Protein AF-A0A1H7SJ66-F1 (afdb_monomer)

Sequence (109 aa):
MEMTKPIIDCMQNLRRRIRAEQGSDIRLSQADAIAQMLTLAVKSRDEKTRALGKELSQLTGSELPASQPLASATATPSNTYRGAMVQSEEAHPAHTASVRIYRGQKVYA

Radius of gyration: 22.39 Å; Cα contacts (8 Å, |Δi|>4): 72; chains: 1; bounding box: 50×59×33 Å

Mean predicted aligned error: 16.8 Å

Secondary structure (DSSP, 8-state):
----HHHHHHHHHHHHHHHHHH-----TTSTTHHHHHHHHHHH---HHHHHHHHHHHHHHTPPP------------------S-----------------EETTEE---

Foldseek 3Di:
DPCDPVLVVLLVVLQVVLCVQVVDHADPPDPCSLVVSLVSLLVDPDPVSVVSSVVNCVVVVPDRPPPPPPPDDDPDDPPPDDDDDDDDDDDDDPPDDDWDDDPHDTDDD

pLDDT: mean 70.54, std 19.45, range [37.41, 91.31]

Solvent-accessible surface area (backbone atoms only — not comparable to full-atom values): 7373 Å² total; per-residue (Å²): 133,87,84,46,71,69,54,54,52,50,52,52,55,45,47,55,50,43,29,73,75,70,68,50,85,78,57,82,87,43,93,57,33,64,63,52,49,33,54,52,20,69,72,43,87,48,66,68,48,34,50,46,31,53,53,49,22,66,72,69,72,44,80,61,74,74,82,68,73,89,70,84,73,85,82,72,79,83,81,80,85,78,85,82,90,78,82,83,90,79,93,77,84,85,80,77,69,85,82,58,82,53,97,92,48,85,63,89,124

Organism: NCBI:txid1429083

Structure (mmCIF, N/CA/C/O backbone):
data_AF-A0A1H7SJ66-F1
#
_entry.id   AF-A0A1H7SJ66-F1
#
loop_
_atom_site.group_PDB
_atom_site.id
_atom_site.type_symbol
_atom_site.label_atom_id
_atom_site.label_alt_id
_atom_site.label_comp_id
_atom_site.label_asym_id
_atom_site.label_entity_id
_atom_site.label_seq_id
_atom_site.pdbx_PDB_ins_code
_atom_site.Cartn_x
_atom_site.Cartn_y
_atom_site.Cartn_z
_atom_site.occupancy
_atom_site.B_iso_or_equiv
_atom_site.auth_seq_id
_atom_site.auth_comp_id
_atom_site.auth_asym_id
_atom_site.auth_atom_id
_atom_site.pdbx_PDB_model_num
ATOM 1 N N . MET A 1 1 ? 9.408 7.235 -13.373 1.00 55.81 1 MET A N 1
ATOM 2 C CA . MET A 1 1 ? 9.721 6.202 -12.365 1.00 55.81 1 MET A CA 1
ATOM 3 C C . MET A 1 1 ? 9.882 4.881 -13.091 1.00 55.81 1 MET A C 1
ATOM 5 O O . MET A 1 1 ? 8.939 4.464 -13.753 1.00 55.81 1 MET A O 1
ATOM 9 N N . GLU A 1 2 ? 11.063 4.268 -13.039 1.00 65.94 2 GLU A N 1
ATOM 10 C CA . GLU A 1 2 ? 11.257 2.912 -13.561 1.00 65.94 2 GL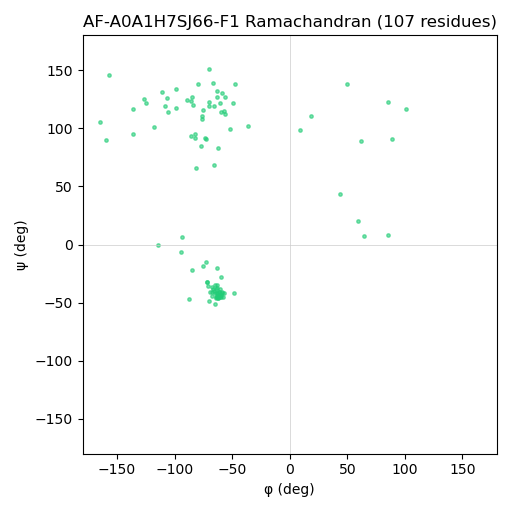U A CA 1
ATOM 11 C C . GLU A 1 2 ? 10.642 1.910 -12.578 1.00 65.94 2 GLU A C 1
ATOM 13 O O . GLU A 1 2 ? 11.052 1.816 -11.423 1.00 65.94 2 GLU A O 1
ATOM 18 N N . MET A 1 3 ? 9.604 1.198 -13.018 1.00 67.31 3 MET A N 1
ATOM 19 C CA . MET A 1 3 ? 8.896 0.228 -12.188 1.00 67.31 3 MET A CA 1
ATOM 20 C C . MET A 1 3 ? 9.672 -1.093 -12.197 1.00 67.31 3 MET A C 1
ATOM 22 O O . MET A 1 3 ? 9.501 -1.930 -13.085 1.00 67.31 3 MET A O 1
ATOM 26 N N . THR A 1 4 ? 10.574 -1.269 -11.237 1.00 84.62 4 THR A N 1
ATOM 27 C CA . THR A 1 4 ? 11.391 -2.481 -11.139 1.00 84.62 4 THR A CA 1
ATOM 28 C C . THR A 1 4 ? 10.535 -3.682 -10.713 1.00 84.62 4 THR A C 1
ATOM 30 O O . THR A 1 4 ? 9.523 -3.552 -10.022 1.00 84.62 4 THR A O 1
ATOM 33 N N . LYS A 1 5 ? 10.929 -4.892 -11.125 1.00 85.75 5 LYS A N 1
ATOM 34 C CA . LYS A 1 5 ? 10.242 -6.146 -10.767 1.00 85.75 5 LYS A CA 1
ATOM 35 C C . LYS A 1 5 ? 9.930 -6.304 -9.261 1.00 85.75 5 LYS A C 1
ATOM 37 O O . LYS A 1 5 ? 8.807 -6.716 -8.970 1.00 85.75 5 LYS A O 1
ATOM 42 N N . PRO A 1 6 ? 10.825 -5.945 -8.313 1.00 84.38 6 PRO A N 1
ATOM 43 C CA . PRO A 1 6 ? 10.489 -5.986 -6.886 1.00 84.38 6 PRO A CA 1
ATOM 44 C C . PRO A 1 6 ? 9.383 -4.996 -6.484 1.00 84.38 6 PRO A C 1
ATOM 46 O O . PRO A 1 6 ? 8.539 -5.343 -5.664 1.00 84.38 6 PRO A O 1
ATOM 49 N N . ILE A 1 7 ? 9.313 -3.806 -7.097 1.00 86.12 7 ILE A N 1
ATOM 50 C CA . ILE A 1 7 ? 8.228 -2.841 -6.842 1.00 86.12 7 ILE A CA 1
ATOM 51 C C . ILE A 1 7 ? 6.884 -3.438 -7.258 1.00 86.12 7 ILE A C 1
ATOM 53 O O . ILE A 1 7 ? 5.915 -3.380 -6.503 1.00 86.12 7 ILE A O 1
ATOM 57 N N . ILE A 1 8 ? 6.821 -4.045 -8.446 1.00 88.62 8 ILE A N 1
ATOM 58 C CA . ILE A 1 8 ? 5.576 -4.627 -8.960 1.00 88.62 8 ILE A CA 1
ATOM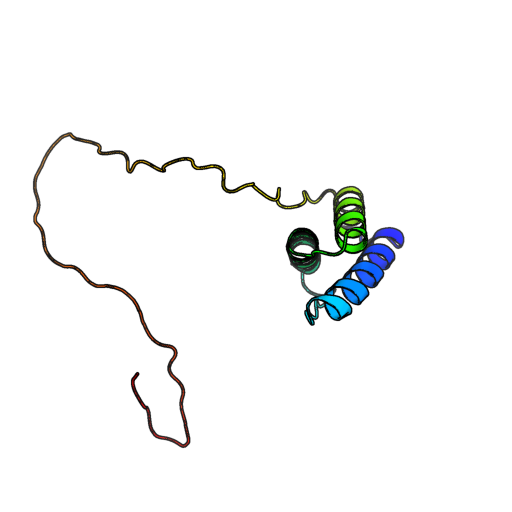 59 C C . ILE A 1 8 ? 5.085 -5.774 -8.071 1.00 88.62 8 ILE A C 1
ATOM 61 O O . ILE A 1 8 ? 3.885 -5.854 -7.805 1.00 88.62 8 ILE A O 1
ATOM 65 N N . ASP A 1 9 ? 5.984 -6.636 -7.595 1.00 90.31 9 ASP A N 1
ATOM 66 C CA . ASP A 1 9 ? 5.621 -7.732 -6.692 1.00 90.31 9 ASP A CA 1
ATOM 67 C C . ASP A 1 9 ? 5.078 -7.206 -5.352 1.00 90.31 9 ASP A C 1
ATOM 69 O O . ASP A 1 9 ? 3.988 -7.594 -4.917 1.00 90.31 9 ASP A O 1
ATOM 73 N N . CYS A 1 10 ? 5.767 -6.220 -4.764 1.00 89.44 10 CYS A N 1
ATOM 74 C CA . CYS A 1 10 ? 5.340 -5.560 -3.532 1.00 89.44 10 CYS A CA 1
ATOM 75 C C . CYS A 1 10 ? 3.958 -4.896 -3.698 1.00 89.44 10 CYS A C 1
ATOM 77 O O . CYS A 1 10 ? 3.052 -5.115 -2.889 1.00 89.44 10 CYS A O 1
ATOM 79 N N . MET A 1 11 ? 3.731 -4.175 -4.805 1.00 90.19 11 MET A N 1
ATOM 80 C CA . MET A 1 11 ? 2.435 -3.560 -5.127 1.00 90.19 11 MET A CA 1
ATOM 81 C C . MET A 1 11 ? 1.310 -4.589 -5.294 1.00 90.19 11 MET A C 1
ATOM 83 O O . MET A 1 11 ? 0.189 -4.356 -4.836 1.00 90.19 11 MET A O 1
ATOM 87 N N . GLN A 1 12 ? 1.568 -5.725 -5.947 1.00 90.62 12 GLN A N 1
ATOM 88 C CA . GLN A 1 12 ? 0.557 -6.771 -6.135 1.00 90.62 12 GLN A CA 1
ATOM 89 C C . GLN A 1 12 ? 0.169 -7.431 -4.809 1.00 90.62 12 GLN A C 1
ATOM 91 O O . GLN A 1 12 ? -1.025 -7.600 -4.530 1.00 90.62 12 GLN A O 1
ATOM 96 N N . ASN A 1 13 ? 1.161 -7.753 -3.977 1.00 90.88 13 ASN A N 1
ATOM 97 C CA . ASN A 1 13 ? 0.942 -8.308 -2.645 1.00 90.88 13 ASN A CA 1
ATOM 98 C C . ASN A 1 13 ? 0.172 -7.332 -1.747 1.00 90.88 13 ASN A C 1
ATOM 100 O O . ASN A 1 13 ? -0.814 -7.719 -1.109 1.00 90.88 13 ASN A O 1
ATOM 104 N N . LEU A 1 14 ? 0.556 -6.054 -1.756 1.00 90.00 14 LEU A N 1
ATOM 105 C CA . LEU A 1 14 ? -0.122 -5.005 -1.001 1.00 90.00 14 LEU A CA 1
ATOM 106 C C . LEU A 1 14 ? -1.570 -4.811 -1.477 1.00 90.00 14 LEU A C 1
ATOM 108 O O . LEU A 1 14 ? -2.488 -4.799 -0.654 1.00 90.00 14 LEU A O 1
ATOM 112 N N . ARG A 1 15 ? -1.815 -4.772 -2.795 1.00 91.31 15 ARG A N 1
ATOM 113 C CA . ARG A 1 15 ? -3.170 -4.668 -3.364 1.00 91.31 15 ARG A CA 1
ATOM 114 C C . ARG A 1 15 ? -4.069 -5.815 -2.917 1.00 91.31 15 ARG A C 1
ATOM 116 O O . ARG A 1 15 ? -5.223 -5.589 -2.559 1.00 91.31 15 ARG A O 1
ATOM 123 N N . ARG A 1 16 ? -3.563 -7.052 -2.944 1.00 90.75 16 ARG A N 1
ATOM 124 C CA . ARG A 1 16 ? -4.342 -8.239 -2.559 1.00 90.75 16 ARG A CA 1
ATOM 125 C C . ARG A 1 16 ? -4.800 -8.160 -1.103 1.00 90.75 16 ARG A C 1
ATOM 127 O O . ARG A 1 16 ? -5.948 -8.491 -0.821 1.00 90.75 16 ARG A O 1
ATOM 134 N N . ARG A 1 17 ? -3.933 -7.687 -0.203 1.00 89.62 17 ARG A N 1
ATOM 135 C CA . ARG A 1 17 ? -4.259 -7.498 1.219 1.00 89.62 17 ARG A CA 1
ATOM 136 C C . ARG A 1 17 ? -5.239 -6.365 1.454 1.00 89.62 17 ARG A C 1
ATOM 138 O O . ARG A 1 17 ? -6.243 -6.577 2.119 1.00 89.62 17 ARG A O 1
ATOM 145 N N . ILE A 1 18 ? -4.990 -5.202 0.854 1.00 90.75 18 ILE A N 1
ATOM 146 C CA . ILE A 1 18 ? -5.885 -4.044 0.955 1.00 90.75 18 ILE A CA 1
ATOM 147 C C . ILE A 1 18 ? -7.291 -4.411 0.474 1.00 90.75 18 ILE A C 1
ATOM 149 O O . ILE A 1 18 ? -8.275 -4.055 1.117 1.00 90.75 18 ILE A O 1
ATOM 153 N N . ARG A 1 19 ? -7.402 -5.165 -0.624 1.00 90.19 19 ARG A N 1
ATOM 154 C CA . ARG A 1 19 ? -8.698 -5.629 -1.123 1.00 90.19 19 ARG A CA 1
ATOM 155 C C . ARG A 1 19 ? -9.370 -6.612 -0.164 1.00 90.19 19 ARG A C 1
ATOM 157 O O . ARG A 1 19 ? -10.579 -6.533 0.011 1.00 90.19 19 ARG A O 1
ATOM 164 N N . ALA A 1 20 ? -8.611 -7.522 0.445 1.00 89.12 20 ALA A N 1
ATOM 165 C CA . ALA A 1 20 ? -9.146 -8.479 1.412 1.00 89.12 20 ALA A CA 1
ATOM 166 C C . ALA A 1 20 ? -9.616 -7.808 2.716 1.00 89.12 20 ALA A C 1
ATOM 168 O O . ALA A 1 20 ? -10.617 -8.228 3.284 1.00 89.12 20 ALA A O 1
ATOM 169 N N . GLU A 1 21 ? -8.916 -6.769 3.176 1.00 87.56 21 GLU A N 1
ATOM 170 C CA . GLU A 1 21 ? -9.205 -6.081 4.440 1.00 87.56 21 GLU A CA 1
ATOM 171 C C . GLU A 1 21 ? -10.235 -4.951 4.290 1.00 87.56 21 GLU A C 1
ATOM 173 O O . GLU A 1 21 ? -11.159 -4.840 5.089 1.00 87.56 21 GLU A O 1
ATOM 178 N N . GLN A 1 22 ? -10.073 -4.098 3.276 1.00 86.00 22 GLN A N 1
ATOM 179 C CA . GLN A 1 22 ? -10.826 -2.848 3.108 1.00 86.00 22 GLN A CA 1
ATOM 180 C C . GLN A 1 22 ? -11.735 -2.857 1.870 1.00 86.00 22 GLN A C 1
ATOM 182 O O . GLN A 1 22 ? -12.379 -1.852 1.575 1.00 86.00 22 GLN A O 1
ATOM 187 N N . GLY A 1 23 ? -11.755 -3.943 1.087 1.00 85.31 23 GLY A N 1
ATOM 188 C CA . GLY A 1 23 ? -12.560 -4.038 -0.139 1.00 85.31 23 GLY A CA 1
ATOM 189 C C . GLY A 1 23 ? -12.156 -3.060 -1.249 1.00 85.31 23 GLY A C 1
ATOM 190 O O . GLY A 1 23 ? -12.856 -2.953 -2.251 1.00 85.31 23 GLY A O 1
ATOM 191 N N . SER A 1 24 ? -11.045 -2.337 -1.084 1.00 84.00 24 SER A N 1
ATOM 192 C CA . SER A 1 24 ? -10.611 -1.282 -2.003 1.00 84.00 24 SER A CA 1
ATOM 193 C C . SER A 1 24 ? -9.817 -1.869 -3.172 1.00 84.00 24 SER A C 1
ATOM 195 O O . SER A 1 24 ? -8.848 -2.602 -2.965 1.00 84.00 24 SER A O 1
ATOM 197 N N . ASP A 1 25 ? -10.220 -1.548 -4.404 1.00 84.75 25 ASP A N 1
ATOM 198 C CA . ASP A 1 25 ? -9.552 -1.993 -5.633 1.00 84.75 25 ASP A CA 1
ATOM 199 C C . ASP A 1 25 ? -8.768 -0.835 -6.271 1.00 84.75 25 ASP A C 1
ATOM 201 O O . ASP A 1 25 ? -9.353 0.154 -6.707 1.00 84.75 25 ASP A O 1
ATOM 205 N N . ILE A 1 26 ? -7.434 -0.953 -6.307 1.00 86.31 26 ILE A N 1
ATOM 206 C CA . ILE A 1 26 ? -6.533 0.058 -6.884 1.00 86.31 26 ILE A CA 1
ATOM 207 C C . ILE A 1 26 ? -5.977 -0.443 -8.218 1.00 86.31 26 ILE A C 1
ATOM 209 O O . ILE A 1 26 ? -5.348 -1.503 -8.298 1.00 86.31 26 ILE A O 1
ATOM 213 N N . ARG A 1 27 ? -6.138 0.355 -9.276 1.00 87.94 27 ARG A N 1
ATOM 214 C CA . ARG A 1 27 ? -5.583 0.052 -10.601 1.00 87.94 27 ARG A CA 1
ATOM 215 C C . ARG A 1 27 ? -4.129 0.513 -10.696 1.00 87.94 27 ARG A C 1
ATOM 217 O O . ARG A 1 27 ? -3.867 1.705 -10.625 1.00 87.94 27 ARG A O 1
ATOM 224 N N . LEU A 1 28 ? -3.198 -0.411 -10.961 1.00 82.69 28 LEU A N 1
ATOM 225 C CA . LEU A 1 28 ? -1.762 -0.100 -11.107 1.00 82.69 28 LEU A CA 1
ATOM 226 C C . LEU A 1 28 ? -1.451 0.834 -12.290 1.00 82.69 28 LEU A C 1
ATOM 228 O O . LEU A 1 28 ? -0.397 1.454 -12.313 1.00 82.69 28 LEU A O 1
ATOM 232 N N . SER A 1 29 ? -2.354 0.933 -13.268 1.00 84.06 29 SER A N 1
ATOM 233 C CA . SER A 1 29 ? -2.207 1.830 -14.420 1.00 84.06 29 SER A CA 1
ATOM 234 C C . SER A 1 29 ? -2.398 3.308 -14.067 1.00 84.06 29 SER A C 1
ATOM 236 O O . SER A 1 29 ? -2.086 4.168 -14.884 1.00 84.06 29 SER A O 1
ATOM 238 N N . GLN A 1 30 ? -2.964 3.618 -12.896 1.00 84.62 30 GLN A N 1
ATOM 239 C CA . GLN A 1 30 ? -3.163 4.998 -12.464 1.00 84.62 30 GLN A CA 1
ATOM 240 C C . GLN A 1 30 ? -1.857 5.577 -11.918 1.00 84.62 30 GLN A C 1
ATOM 242 O O . GLN A 1 30 ? -1.165 4.928 -11.138 1.00 84.62 30 GLN A O 1
ATOM 247 N N . ALA A 1 31 ? -1.562 6.829 -12.276 1.00 78.44 31 ALA A N 1
ATOM 248 C CA . ALA A 1 31 ? -0.378 7.541 -11.788 1.00 78.44 31 ALA A CA 1
ATOM 249 C C . ALA A 1 31 ? -0.352 7.674 -10.252 1.00 78.44 31 ALA A C 1
ATOM 251 O O . ALA A 1 31 ? 0.713 7.704 -9.646 1.00 78.44 31 ALA A O 1
ATOM 252 N N . ASP A 1 32 ? -1.529 7.688 -9.627 1.00 85.38 32 ASP A N 1
ATOM 253 C CA . ASP A 1 32 ? -1.711 7.848 -8.184 1.00 85.38 32 ASP A CA 1
ATOM 254 C C . ASP A 1 32 ? -1.808 6.506 -7.423 1.00 85.38 32 ASP A C 1
ATOM 256 O O . ASP A 1 32 ? -2.074 6.465 -6.223 1.00 85.38 32 ASP A O 1
ATOM 260 N N . ALA A 1 33 ? -1.587 5.372 -8.103 1.00 88.50 33 ALA A N 1
ATOM 261 C CA . ALA A 1 33 ? -1.757 4.047 -7.505 1.00 88.50 33 ALA A CA 1
ATOM 262 C C . ALA A 1 33 ? -0.871 3.836 -6.267 1.00 88.50 33 ALA A C 1
ATOM 264 O O . ALA A 1 33 ? -1.329 3.275 -5.273 1.00 88.50 33 ALA A O 1
ATOM 265 N N . ILE A 1 34 ? 0.382 4.303 -6.313 1.00 87.19 34 ILE A N 1
ATOM 266 C CA . ILE A 1 34 ? 1.321 4.201 -5.189 1.00 87.19 34 ILE A CA 1
ATOM 267 C C . ILE A 1 34 ? 0.806 5.040 -4.015 1.00 87.19 34 ILE A C 1
ATOM 269 O O . ILE A 1 34 ? 0.635 4.503 -2.925 1.00 87.19 34 ILE A O 1
ATOM 273 N N . ALA A 1 35 ? 0.465 6.312 -4.235 1.00 87.38 35 ALA A N 1
ATOM 274 C CA . ALA A 1 35 ? -0.025 7.203 -3.182 1.00 87.38 35 ALA A CA 1
ATOM 275 C C . ALA A 1 35 ? -1.298 6.668 -2.496 1.00 87.38 35 ALA A C 1
ATOM 277 O O . ALA A 1 35 ? -1.393 6.666 -1.263 1.00 87.38 35 ALA A O 1
ATOM 278 N N . GLN A 1 36 ? -2.244 6.120 -3.267 1.00 88.69 36 GLN A N 1
ATOM 279 C CA . GLN A 1 36 ? -3.429 5.449 -2.720 1.00 88.69 36 GLN A CA 1
ATOM 280 C C . GLN A 1 36 ? -3.068 4.215 -1.895 1.00 88.69 36 GLN A C 1
ATOM 282 O O . GLN A 1 36 ? -3.593 4.043 -0.794 1.00 88.69 36 GLN A O 1
ATOM 287 N N . MET A 1 37 ? -2.157 3.368 -2.386 1.00 89.19 37 MET A N 1
ATOM 288 C CA . MET A 1 37 ? -1.707 2.184 -1.649 1.00 89.19 37 MET A CA 1
ATOM 289 C C . MET A 1 37 ? -1.037 2.559 -0.324 1.00 89.19 37 MET A C 1
ATOM 291 O O . MET A 1 37 ? -1.354 1.946 0.693 1.00 89.19 37 MET A O 1
ATOM 295 N N . LEU A 1 38 ? -0.177 3.584 -0.301 1.00 89.88 38 LEU A N 1
ATOM 296 C CA . LEU A 1 38 ? 0.463 4.057 0.933 1.00 89.88 38 LEU A CA 1
ATOM 297 C C . LEU A 1 38 ? -0.575 4.635 1.911 1.00 89.88 38 LEU A C 1
ATOM 299 O O . LEU A 1 38 ? -0.546 4.321 3.100 1.00 89.88 38 LEU A O 1
ATOM 303 N N . THR A 1 39 ? -1.550 5.401 1.415 1.00 89.12 39 THR A N 1
ATOM 304 C CA . THR A 1 39 ? -2.642 5.953 2.238 1.00 89.12 39 THR A CA 1
ATOM 305 C C . THR A 1 39 ? -3.492 4.853 2.877 1.00 89.12 39 THR A C 1
ATOM 307 O O . THR A 1 39 ? -3.828 4.918 4.061 1.00 89.12 39 THR A O 1
ATOM 310 N N . LEU A 1 40 ? -3.843 3.821 2.109 1.00 89.31 40 LEU A N 1
ATOM 311 C CA . LEU A 1 40 ? -4.612 2.685 2.616 1.00 89.31 40 LEU A CA 1
ATOM 312 C C . LEU A 1 40 ? -3.789 1.796 3.547 1.00 89.31 40 LEU A C 1
ATOM 314 O O . LEU A 1 40 ? -4.351 1.251 4.496 1.00 89.31 40 LEU A O 1
ATOM 318 N N . ALA A 1 41 ? -2.479 1.680 3.322 1.00 88.94 41 ALA A N 1
ATOM 319 C CA . ALA A 1 41 ? -1.577 0.969 4.220 1.00 88.94 41 ALA A CA 1
ATOM 320 C C . ALA A 1 41 ? -1.491 1.650 5.593 1.00 88.94 41 ALA A C 1
ATOM 322 O O . ALA A 1 41 ? -1.496 0.960 6.605 1.00 88.94 41 ALA A O 1
ATOM 323 N N . VAL A 1 42 ? -1.491 2.986 5.650 1.00 87.62 42 VAL A N 1
ATOM 324 C CA . VAL A 1 42 ? -1.543 3.737 6.919 1.00 87.62 42 VAL A CA 1
ATOM 325 C C . VAL A 1 42 ? -2.877 3.538 7.647 1.00 87.62 42 VAL A C 1
ATOM 327 O O . VAL A 1 42 ? -2.897 3.409 8.868 1.00 87.62 42 VAL A O 1
ATOM 330 N N . LYS A 1 43 ? -3.991 3.477 6.908 1.00 87.75 43 LYS A N 1
ATOM 331 C CA . LYS A 1 43 ? -5.337 3.249 7.469 1.00 87.75 43 LYS A CA 1
ATOM 332 C C . LYS A 1 43 ? -5.601 1.796 7.882 1.00 87.75 43 LYS A C 1
ATOM 334 O O . LYS A 1 43 ? -6.531 1.543 8.647 1.00 87.75 43 LYS A O 1
ATOM 339 N N . SER A 1 44 ? -4.812 0.857 7.370 1.00 86.31 44 SER A N 1
ATOM 340 C CA . SER A 1 44 ? -4.949 -0.571 7.643 1.00 86.31 44 SER A CA 1
ATOM 341 C C . SER A 1 44 ? -4.634 -0.903 9.104 1.00 86.31 44 SER A C 1
ATOM 343 O O . SER A 1 44 ? -3.680 -0.396 9.704 1.00 86.31 44 SER A O 1
ATOM 345 N N . ARG A 1 45 ? -5.439 -1.795 9.687 1.00 85.81 45 ARG A N 1
ATOM 346 C CA . ARG A 1 45 ? -5.220 -2.326 11.037 1.00 85.81 45 ARG A CA 1
ATOM 347 C C . ARG A 1 45 ? -4.263 -3.515 11.018 1.00 85.81 45 ARG A C 1
ATOM 349 O O . ARG A 1 45 ? -3.618 -3.762 12.035 1.00 85.81 45 ARG A O 1
ATOM 356 N N . ASP A 1 46 ? -4.108 -4.185 9.879 1.00 89.56 46 ASP A N 1
ATOM 357 C CA . ASP A 1 46 ? -3.167 -5.289 9.690 1.00 89.56 46 ASP A CA 1
ATOM 358 C C . ASP A 1 46 ? -1.707 -4.787 9.696 1.00 89.56 46 ASP A C 1
ATOM 360 O O . ASP A 1 46 ? -1.288 -3.931 8.909 1.00 89.56 46 ASP A O 1
ATOM 364 N N . GLU A 1 47 ? -0.906 -5.336 10.608 1.00 88.38 47 GLU A N 1
ATOM 365 C CA . GLU A 1 47 ? 0.513 -5.006 10.745 1.00 88.38 47 GLU A CA 1
ATOM 366 C C . GLU A 1 47 ? 1.328 -5.382 9.501 1.00 88.38 47 GLU A C 1
ATOM 368 O O . GLU A 1 47 ? 2.235 -4.653 9.095 1.00 88.38 47 GLU A O 1
ATOM 373 N N . LYS A 1 48 ? 0.972 -6.479 8.830 1.00 88.81 48 LYS A N 1
ATOM 374 C CA . LYS A 1 48 ? 1.653 -6.938 7.621 1.00 88.81 48 LYS A CA 1
ATOM 375 C C . LYS A 1 48 ? 1.343 -6.035 6.426 1.00 88.81 48 LYS A C 1
ATOM 377 O O . LYS A 1 48 ? 2.205 -5.846 5.571 1.00 88.81 48 LYS A O 1
ATOM 382 N N . THR A 1 49 ? 0.144 -5.458 6.359 1.00 90.06 49 THR A N 1
ATOM 383 C CA . THR A 1 49 ? -0.205 -4.442 5.349 1.00 90.06 49 THR A CA 1
ATOM 384 C C . THR A 1 49 ? 0.583 -3.151 5.589 1.00 90.06 49 THR A C 1
ATOM 386 O O . THR A 1 49 ? 1.125 -2.579 4.642 1.00 90.06 49 THR A O 1
ATOM 389 N N . ARG A 1 50 ? 0.749 -2.735 6.853 1.00 89.56 50 ARG A N 1
ATOM 390 C CA . ARG A 1 50 ? 1.611 -1.599 7.226 1.00 89.56 50 ARG A CA 1
ATOM 391 C C . ARG A 1 50 ? 3.087 -1.836 6.895 1.00 89.56 50 ARG A C 1
ATOM 393 O O . ARG A 1 50 ? 3.743 -0.925 6.393 1.00 89.56 50 ARG A O 1
ATOM 400 N N . ALA A 1 51 ? 3.605 -3.040 7.136 1.00 90.88 51 ALA A N 1
ATOM 401 C CA . ALA A 1 51 ? 4.982 -3.406 6.796 1.00 90.88 51 ALA A CA 1
ATOM 402 C C . ALA A 1 51 ? 5.239 -3.335 5.281 1.00 90.88 51 ALA A C 1
ATOM 404 O O . ALA A 1 51 ? 6.207 -2.708 4.857 1.00 90.88 51 ALA A O 1
ATOM 405 N N . LEU A 1 52 ? 4.327 -3.881 4.469 1.00 90.25 52 LEU A N 1
ATOM 406 C CA . LEU A 1 52 ? 4.412 -3.797 3.007 1.00 90.25 52 LEU A CA 1
ATOM 407 C C . LEU A 1 52 ? 4.334 -2.354 2.492 1.00 90.25 52 LEU A C 1
ATOM 409 O O . LEU A 1 52 ? 5.042 -2.003 1.555 1.00 90.25 52 LEU A O 1
ATOM 413 N N . GLY A 1 53 ? 3.516 -1.496 3.109 1.00 90.81 53 GLY A N 1
ATOM 414 C CA . GLY A 1 53 ? 3.483 -0.070 2.772 1.00 90.81 53 GLY A CA 1
ATOM 415 C C . GLY A 1 53 ? 4.834 0.619 2.997 1.00 90.81 53 GLY A C 1
ATOM 416 O O . GLY A 1 53 ? 5.286 1.380 2.144 1.00 90.81 53 GLY A O 1
ATOM 417 N N . LYS A 1 54 ? 5.517 0.312 4.110 1.00 89.75 54 LYS A N 1
ATOM 418 C CA . LYS A 1 54 ? 6.871 0.823 4.385 1.00 89.75 54 LYS A CA 1
ATOM 419 C C . LYS A 1 54 ? 7.891 0.313 3.368 1.00 89.75 54 LYS A C 1
ATOM 421 O O . LYS A 1 54 ? 8.678 1.102 2.859 1.00 89.75 54 LYS A O 1
ATOM 426 N N . GLU A 1 55 ? 7.864 -0.973 3.045 1.00 90.31 55 GLU A N 1
ATOM 427 C CA . GLU A 1 55 ? 8.761 -1.550 2.040 1.00 90.31 55 GLU A CA 1
ATOM 428 C C . GLU A 1 55 ? 8.552 -0.895 0.667 1.00 90.31 55 GLU A C 1
ATOM 430 O O . GLU A 1 55 ? 9.510 -0.451 0.035 1.00 90.31 55 GLU A O 1
ATOM 435 N N . LEU A 1 56 ? 7.293 -0.711 0.257 1.00 89.69 56 LEU A N 1
ATOM 436 C CA . LEU A 1 56 ? 6.957 -0.020 -0.983 1.00 89.69 56 LEU A CA 1
ATOM 437 C C . LEU A 1 56 ? 7.489 1.422 -0.993 1.00 89.69 56 LEU A C 1
ATOM 439 O O . LEU A 1 56 ? 8.081 1.827 -1.988 1.00 89.69 56 LEU A O 1
ATOM 443 N N . SER A 1 57 ? 7.348 2.167 0.113 1.00 89.75 57 SER A N 1
ATOM 444 C CA . SER A 1 57 ? 7.871 3.540 0.232 1.00 89.75 57 SER A CA 1
ATOM 445 C C . SER A 1 57 ? 9.390 3.625 0.066 1.00 89.75 57 SER A C 1
ATOM 447 O O . SER A 1 57 ? 9.891 4.541 -0.584 1.00 89.75 57 SER A O 1
ATOM 449 N N . GLN A 1 58 ? 10.125 2.640 0.594 1.00 88.62 58 GLN A N 1
ATOM 450 C CA . GLN A 1 58 ? 11.580 2.556 0.455 1.00 88.62 58 GLN A CA 1
ATOM 451 C C . GLN A 1 58 ? 11.983 2.244 -0.986 1.00 88.62 58 GLN A C 1
ATOM 453 O O . GLN A 1 58 ? 12.926 2.837 -1.504 1.00 88.62 58 GLN A O 1
ATOM 458 N N . LEU A 1 59 ? 11.250 1.345 -1.649 1.00 86.75 59 LEU A N 1
ATOM 459 C CA . LEU A 1 59 ? 11.533 0.945 -3.026 1.00 86.75 59 LEU A CA 1
ATOM 460 C C . LEU A 1 59 ? 11.209 2.048 -4.043 1.00 86.75 59 LEU A C 1
ATOM 462 O O . LEU A 1 59 ? 11.911 2.174 -5.044 1.00 86.75 59 LEU A O 1
ATOM 466 N N . THR A 1 60 ? 10.156 2.839 -3.816 1.00 83.88 60 THR A N 1
ATOM 467 C CA . THR A 1 60 ? 9.739 3.912 -4.737 1.00 83.88 60 THR A CA 1
ATOM 468 C C . THR A 1 60 ? 10.301 5.283 -4.365 1.00 83.88 60 THR A C 1
ATOM 470 O O . 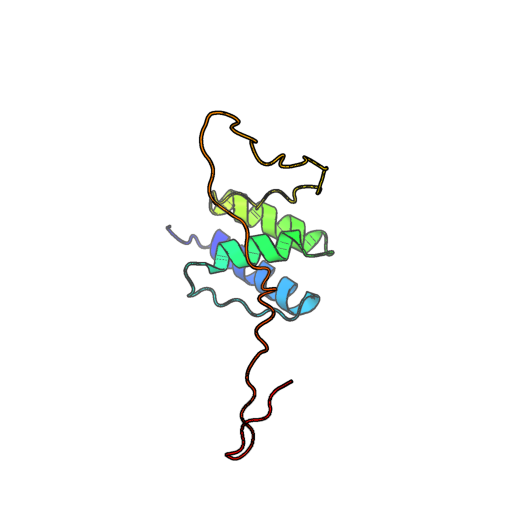THR A 1 60 ? 10.080 6.244 -5.104 1.00 83.88 60 THR A O 1
ATOM 473 N N . GLY A 1 61 ? 10.983 5.405 -3.220 1.00 82.00 61 GLY A N 1
ATOM 474 C CA . GLY A 1 61 ? 11.434 6.686 -2.666 1.00 82.00 61 GLY A CA 1
ATOM 475 C C . GLY A 1 61 ? 10.284 7.659 -2.381 1.00 82.00 61 GLY A C 1
ATOM 476 O O . GLY A 1 61 ? 10.490 8.868 -2.353 1.00 82.00 61 GLY A O 1
ATOM 477 N N . SER A 1 62 ? 9.055 7.151 -2.253 1.00 76.50 62 SER A N 1
ATOM 478 C CA . SER A 1 62 ? 7.855 7.955 -2.008 1.00 76.50 62 SER A CA 1
ATOM 479 C C . SER A 1 62 ? 7.538 7.900 -0.525 1.00 76.50 62 SER A C 1
ATOM 481 O O . SER A 1 62 ? 7.269 6.817 -0.014 1.00 76.50 62 SER A O 1
ATOM 483 N N . GLU A 1 63 ? 7.571 9.033 0.173 1.00 69.06 63 GLU A N 1
ATOM 484 C CA . GLU A 1 63 ? 7.327 9.032 1.614 1.00 69.06 63 GLU A CA 1
ATOM 485 C C . GLU A 1 63 ? 5.904 8.560 1.939 1.00 69.06 63 GLU A C 1
ATOM 487 O O . GLU A 1 63 ? 4.920 9.005 1.342 1.00 69.06 63 GLU A O 1
ATOM 492 N N . LEU A 1 64 ? 5.795 7.639 2.904 1.00 65.56 64 LEU A N 1
ATOM 493 C CA . LEU A 1 64 ? 4.508 7.304 3.504 1.00 65.56 64 LEU A CA 1
ATOM 494 C C . LEU A 1 64 ? 3.946 8.597 4.102 1.00 65.56 64 LEU A C 1
ATOM 496 O O . LEU A 1 64 ? 4.681 9.240 4.857 1.00 65.56 64 LEU A O 1
ATOM 500 N N . PRO A 1 65 ? 2.682 8.982 3.830 1.00 61.91 65 PRO A N 1
ATOM 501 C CA . PRO A 1 65 ? 2.090 10.099 4.544 1.00 61.9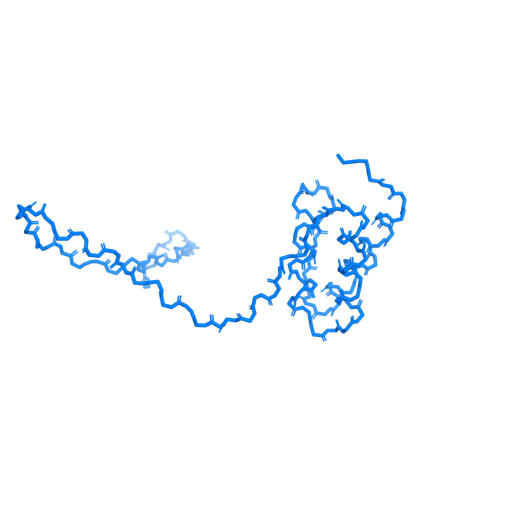1 65 PRO A CA 1
ATOM 502 C C . PRO A 1 65 ? 2.191 9.751 6.023 1.00 61.91 65 PRO A C 1
ATOM 504 O O . PRO A 1 65 ? 1.611 8.754 6.465 1.00 61.91 65 PRO A O 1
ATOM 507 N N . ALA A 1 66 ? 3.021 10.502 6.755 1.00 53.97 66 ALA A N 1
ATOM 508 C CA . ALA A 1 66 ? 3.201 10.292 8.176 1.00 53.97 66 ALA A CA 1
ATOM 509 C C . ALA A 1 66 ? 1.797 10.228 8.762 1.00 53.97 66 ALA A C 1
ATOM 511 O O . ALA A 1 66 ? 0.996 11.140 8.543 1.00 53.97 66 ALA A O 1
ATOM 512 N N . SER A 1 67 ? 1.474 9.111 9.418 1.00 48.78 67 SER A N 1
ATOM 513 C CA . SER A 1 67 ? 0.253 8.990 10.199 1.00 48.78 67 SER A CA 1
ATOM 514 C C . SER A 1 67 ? 0.386 10.027 11.299 1.00 48.78 67 SER A C 1
ATOM 516 O O . SER A 1 67 ? 0.903 9.710 12.364 1.00 48.78 67 SER A O 1
ATOM 518 N N . GLN A 1 68 ? 0.050 11.284 11.004 1.00 45.38 68 GLN A N 1
ATOM 519 C CA . GLN A 1 68 ? 0.108 12.357 11.969 1.00 45.38 68 GLN A CA 1
ATOM 520 C C . GLN A 1 68 ? -0.840 11.910 13.077 1.00 45.38 68 GLN A C 1
ATOM 522 O O . GLN A 1 68 ? -2.040 11.762 12.815 1.00 45.38 68 GLN A O 1
ATOM 527 N N . PRO A 1 69 ? -0.348 11.628 14.298 1.00 43.62 69 PRO A N 1
ATOM 528 C CA . PRO A 1 69 ? -1.247 11.710 15.422 1.00 43.62 69 PRO A CA 1
ATOM 529 C C . PRO A 1 69 ? -1.795 13.130 15.358 1.00 43.62 69 PRO A C 1
ATOM 531 O O . PRO A 1 69 ? -1.033 14.087 15.215 1.00 43.62 69 PRO A O 1
ATOM 534 N N . LEU A 1 70 ? -3.117 13.246 15.366 1.00 46.59 70 LEU A N 1
ATOM 535 C CA . LEU A 1 70 ? -3.829 14.508 15.456 1.00 46.59 70 LEU A CA 1
ATOM 536 C C . LEU A 1 70 ? -3.526 15.115 16.840 1.00 46.59 70 LEU A C 1
ATOM 538 O O . LEU A 1 70 ? -4.357 15.114 17.740 1.00 46.59 70 LEU A O 1
ATOM 542 N N . ALA A 1 71 ? -2.284 15.539 17.054 1.00 43.44 71 ALA A N 1
ATOM 543 C CA . ALA A 1 71 ? -1.861 16.328 18.183 1.00 43.44 71 ALA A CA 1
ATOM 544 C C . ALA A 1 71 ? -2.143 17.775 17.794 1.00 43.44 71 ALA A C 1
ATOM 546 O O . ALA A 1 71 ? -1.377 18.410 17.076 1.00 43.44 71 ALA A O 1
ATOM 547 N N . SER A 1 72 ? -3.326 18.223 18.205 1.00 48.69 72 SER A N 1
ATOM 548 C CA . SER A 1 72 ? -3.669 19.592 18.575 1.00 48.69 72 SER A CA 1
ATOM 549 C C . SER A 1 72 ? -2.598 20.643 18.267 1.00 48.69 72 SER A C 1
ATOM 551 O O . SER A 1 72 ? -1.693 20.871 19.064 1.00 48.69 72 SER A O 1
ATOM 553 N N . ALA A 1 73 ? -2.756 21.352 17.154 1.00 46.44 73 ALA A N 1
ATOM 554 C CA . ALA A 1 73 ? -2.175 22.673 16.987 1.00 46.44 73 ALA A CA 1
ATOM 555 C C . ALA A 1 73 ? -3.241 23.568 16.361 1.00 46.44 73 ALA A C 1
ATOM 557 O O . ALA A 1 73 ? -3.495 23.563 15.160 1.00 46.44 73 ALA A O 1
ATOM 558 N N . THR A 1 74 ? -3.925 24.268 17.254 1.00 46.59 74 THR A N 1
ATOM 559 C CA . THR A 1 74 ? -4.788 25.422 17.044 1.00 46.59 74 THR A CA 1
ATOM 560 C C . THR A 1 74 ? -4.220 26.317 15.941 1.00 46.59 74 THR A C 1
ATOM 562 O O . THR A 1 74 ? -3.285 27.081 16.167 1.0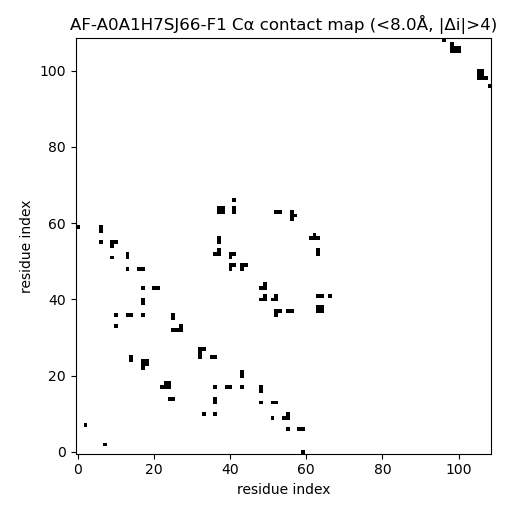0 46.59 74 THR A O 1
ATOM 565 N N . ALA A 1 75 ? -4.792 26.237 14.740 1.00 45.25 75 ALA A N 1
ATOM 566 C CA . ALA A 1 75 ? -4.614 27.266 13.728 1.00 45.25 75 ALA A CA 1
ATOM 567 C C . ALA A 1 75 ? -5.434 28.484 14.170 1.00 45.25 75 ALA A C 1
ATOM 569 O O . ALA A 1 75 ? -6.632 28.588 13.913 1.00 45.25 75 ALA A O 1
ATOM 570 N N . THR A 1 76 ? -4.792 29.373 14.919 1.00 53.38 76 THR A N 1
ATOM 571 C CA . THR A 1 76 ? -5.268 30.726 15.183 1.00 53.38 76 THR A CA 1
ATOM 572 C C . THR A 1 76 ? -5.389 31.473 13.850 1.00 53.38 76 THR A C 1
ATOM 574 O O . THR A 1 76 ? -4.390 31.600 13.137 1.00 53.38 76 THR A O 1
ATOM 577 N N . PRO A 1 77 ? -6.569 31.998 13.472 1.00 52.28 77 PRO A N 1
ATOM 578 C CA . PRO A 1 77 ? -6.630 32.966 12.391 1.00 52.28 77 PRO A CA 1
ATOM 579 C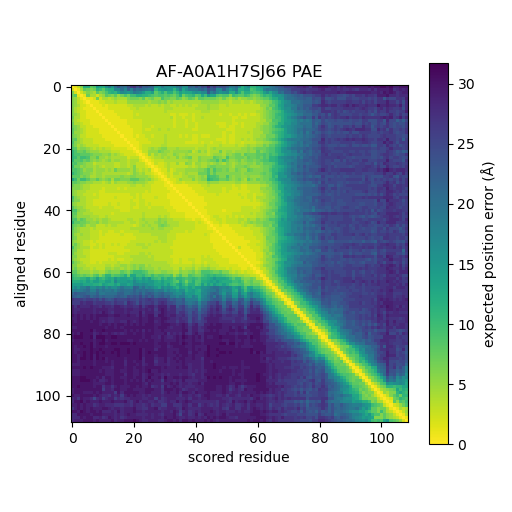 C . PRO A 1 77 ? -5.898 34.230 12.849 1.00 52.28 77 PRO A C 1
ATOM 581 O O . PRO A 1 77 ? -6.246 34.847 13.857 1.00 52.28 77 PRO A O 1
ATOM 584 N N . SER A 1 78 ? -4.843 34.567 12.110 1.00 42.72 78 SER A N 1
ATOM 585 C CA . SER A 1 78 ? -4.086 35.810 12.213 1.00 42.72 78 SER A CA 1
ATOM 586 C C . SER A 1 78 ? -5.041 37.002 12.135 1.00 42.72 78 SER A C 1
ATOM 588 O O . SER A 1 78 ? -5.487 37.398 11.057 1.00 42.72 78 SER A O 1
ATOM 590 N N . ASN A 1 79 ? -5.384 37.562 13.295 1.00 49.75 79 ASN A N 1
ATOM 591 C CA . ASN A 1 79 ? -6.120 38.809 13.400 1.00 49.75 79 ASN A CA 1
ATOM 592 C C . ASN A 1 79 ? -5.138 39.956 13.125 1.00 49.75 79 ASN A C 1
ATOM 594 O O . ASN A 1 79 ? -4.523 40.509 14.038 1.00 49.75 79 ASN A O 1
ATOM 598 N N . THR A 1 80 ? -4.940 40.272 11.845 1.00 48.91 80 THR A N 1
ATOM 599 C CA . THR A 1 80 ? -4.217 41.479 11.437 1.00 48.91 80 THR A CA 1
ATOM 600 C C . THR A 1 80 ? -5.123 42.678 11.692 1.00 48.91 80 THR A C 1
ATOM 602 O O . THR A 1 80 ? -5.932 43.072 10.857 1.00 48.91 80 THR A O 1
ATOM 605 N N . TYR A 1 81 ? -4.989 43.260 12.880 1.00 39.78 81 TYR A N 1
ATOM 606 C CA . TYR A 1 81 ? -5.596 44.536 13.233 1.00 39.78 81 TYR A CA 1
ATOM 607 C C . TYR A 1 81 ? -4.710 45.674 12.715 1.00 39.78 81 TYR A C 1
ATOM 609 O O . TYR A 1 81 ? -3.776 46.095 13.396 1.00 39.78 81 TYR A O 1
ATOM 617 N N . ARG A 1 82 ? -5.005 46.205 11.521 1.00 40.47 82 ARG A N 1
ATOM 618 C CA . ARG A 1 82 ? -4.727 47.618 11.213 1.00 40.47 82 ARG A CA 1
ATOM 619 C C . ARG A 1 82 ? -5.562 48.133 10.038 1.00 40.47 82 ARG A C 1
ATOM 621 O O . ARG A 1 82 ? -5.104 48.161 8.906 1.00 40.4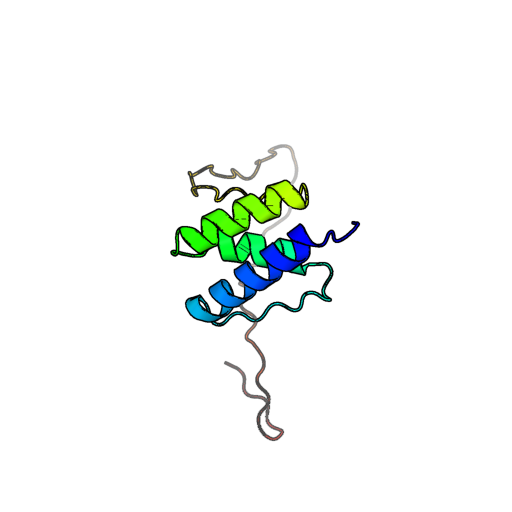7 82 ARG A O 1
ATOM 628 N N . GLY A 1 83 ? -6.738 48.656 10.376 1.00 40.81 83 GLY A N 1
ATOM 629 C CA . GLY A 1 83 ? -7.358 49.753 9.636 1.00 40.81 83 GLY A CA 1
ATOM 630 C C . GLY A 1 83 ? -8.466 49.373 8.655 1.00 40.81 83 GLY A C 1
ATOM 631 O O . GLY A 1 83 ? -8.211 48.783 7.617 1.00 40.81 83 GLY A O 1
ATOM 632 N N . ALA A 1 84 ? -9.653 49.890 8.971 1.00 39.03 84 ALA A N 1
ATOM 633 C CA . ALA A 1 84 ? -10.743 50.242 8.061 1.00 39.03 84 ALA A CA 1
ATOM 634 C C . ALA A 1 84 ? -11.798 49.168 7.704 1.00 39.03 84 ALA A C 1
ATOM 636 O O . ALA A 1 84 ? -11.698 48.439 6.727 1.00 39.03 84 ALA A O 1
ATOM 637 N N . MET A 1 85 ? -12.854 49.171 8.528 1.00 40.66 85 MET A N 1
ATOM 638 C CA . MET A 1 85 ? -14.289 49.178 8.181 1.00 40.66 85 MET A CA 1
ATOM 639 C C . MET A 1 85 ? -14.725 48.749 6.767 1.00 40.66 85 MET A C 1
ATOM 641 O O . MET A 1 85 ? -14.609 49.534 5.838 1.00 40.66 85 MET A O 1
ATOM 645 N N . VAL A 1 86 ? -15.390 47.591 6.670 1.00 43.97 86 VAL A N 1
ATOM 646 C CA . VAL A 1 86 ? -16.727 47.410 6.047 1.00 43.97 86 VAL A CA 1
ATOM 647 C C . VAL A 1 86 ? -17.269 46.037 6.498 1.00 43.97 86 VAL A C 1
ATOM 649 O O . VAL A 1 86 ? -16.607 45.026 6.297 1.00 43.97 86 VAL A O 1
ATOM 652 N N . GLN A 1 87 ? -18.242 46.016 7.422 1.00 37.41 87 GLN A N 1
ATOM 653 C CA . GLN A 1 87 ? -19.659 45.658 7.181 1.00 37.41 87 GLN A CA 1
ATOM 654 C C . GLN A 1 87 ? -19.792 44.201 6.685 1.00 37.41 87 GLN A C 1
ATOM 656 O O . GLN A 1 87 ? -19.455 43.910 5.548 1.00 37.41 87 GLN A O 1
ATOM 661 N N . SER A 1 88 ? -19.924 43.214 7.584 1.00 45.91 88 SER A N 1
ATOM 662 C CA . SER A 1 88 ? -21.196 42.659 8.112 1.00 45.91 88 SER A CA 1
ATOM 663 C C . SER A 1 88 ? -22.199 42.282 7.022 1.00 45.91 88 SER A C 1
ATOM 665 O O . SER A 1 88 ? -22.361 43.041 6.079 1.00 45.91 88 SER A O 1
ATOM 667 N N . GLU A 1 89 ? -22.841 41.124 7.230 1.00 45.50 89 GLU A N 1
ATOM 668 C CA . GLU A 1 89 ? -23.752 40.389 6.335 1.00 45.50 89 GLU A CA 1
ATOM 669 C C . GLU A 1 89 ? -23.041 39.450 5.328 1.00 45.50 89 GLU A C 1
ATOM 671 O O . GLU A 1 89 ? -22.159 39.854 4.590 1.00 45.50 89 GLU A O 1
ATOM 676 N N . GLU A 1 90 ? -23.274 38.137 5.244 1.00 39.50 90 GLU A N 1
ATOM 677 C CA . GLU A 1 90 ? -24.339 37.265 5.736 1.00 39.50 90 GLU A CA 1
ATOM 678 C C . GLU A 1 90 ? -23.809 35.823 5.848 1.00 39.50 90 GLU A C 1
ATOM 680 O O . GLU A 1 90 ? -22.987 35.349 5.060 1.00 39.50 90 GLU A O 1
ATOM 685 N N . ALA A 1 91 ? -24.304 35.112 6.857 1.00 48.19 91 ALA A N 1
ATOM 686 C CA . ALA A 1 91 ? -24.100 33.690 7.041 1.00 48.19 91 ALA A CA 1
ATOM 687 C C . ALA A 1 91 ? -24.726 32.887 5.891 1.00 48.19 91 ALA A C 1
ATOM 689 O O . ALA A 1 91 ? -25.932 32.964 5.683 1.00 48.19 91 ALA A O 1
ATOM 690 N N . HIS A 1 92 ? -23.949 32.014 5.245 1.00 48.84 92 HIS A N 1
ATOM 691 C CA . HIS A 1 92 ? -24.513 30.873 4.524 1.00 48.84 92 HIS A CA 1
ATOM 692 C C . HIS A 1 92 ? -23.714 29.582 4.783 1.00 48.84 92 HIS A C 1
ATOM 694 O O . HIS A 1 92 ? -22.544 29.491 4.407 1.00 48.84 92 HIS A O 1
ATOM 700 N N . PRO A 1 93 ? -24.335 28.559 5.408 1.00 48.97 93 PRO A N 1
ATOM 701 C CA . PRO A 1 93 ? -23.767 27.224 5.535 1.00 48.97 93 PRO A CA 1
ATOM 702 C C . PRO A 1 93 ? -23.901 26.487 4.198 1.00 48.97 93 PRO A C 1
ATOM 704 O O . PRO A 1 93 ? -24.999 26.117 3.789 1.00 48.97 93 PRO A O 1
ATOM 707 N N . ALA A 1 94 ? -22.792 26.238 3.505 1.00 43.38 94 ALA A N 1
ATOM 708 C CA . ALA A 1 94 ? -22.809 25.469 2.262 1.00 43.38 94 ALA A CA 1
ATOM 709 C C . ALA A 1 94 ? -22.835 23.951 2.536 1.00 43.38 94 ALA A C 1
ATOM 711 O O . ALA A 1 94 ? -21.910 23.218 2.194 1.00 43.38 94 ALA A O 1
ATOM 712 N N . HIS A 1 95 ? -23.926 23.463 3.132 1.00 51.09 95 HIS A N 1
ATOM 713 C CA . HIS A 1 95 ? -24.420 22.126 2.810 1.00 51.09 95 HIS A CA 1
ATOM 714 C C . HIS A 1 95 ? -25.118 22.236 1.455 1.00 51.09 95 HIS A C 1
ATOM 716 O O . HIS A 1 95 ? -26.202 22.804 1.370 1.00 51.09 95 HIS A O 1
ATOM 722 N N . THR A 1 96 ? -24.526 21.700 0.387 1.00 44.22 96 THR A N 1
ATOM 723 C CA . THR A 1 96 ? -25.270 21.515 -0.867 1.00 44.22 96 THR A CA 1
ATOM 724 C C . THR A 1 96 ? -25.322 20.033 -1.187 1.00 44.22 96 THR A C 1
ATOM 726 O O . THR A 1 96 ? -24.343 19.421 -1.616 1.00 44.22 96 THR A O 1
ATOM 729 N N . ALA A 1 97 ? -26.491 19.489 -0.870 1.00 53.31 97 ALA A N 1
ATOM 730 C CA . ALA A 1 97 ? -26.944 18.128 -1.028 1.00 53.31 97 ALA A CA 1
ATOM 731 C C . ALA A 1 97 ? -26.659 17.549 -2.420 1.00 53.31 97 ALA A C 1
ATOM 733 O O . ALA A 1 97 ? -26.877 18.173 -3.459 1.00 53.31 97 ALA A O 1
ATOM 734 N N . SER A 1 98 ? -26.221 16.293 -2.416 1.00 49.31 98 SER A N 1
ATOM 735 C CA . SER A 1 98 ? -26.121 15.443 -3.594 1.00 49.31 98 SER A CA 1
ATOM 736 C C . SER A 1 98 ? -27.486 15.309 -4.278 1.00 49.31 98 SER A C 1
ATOM 738 O O . SER A 1 98 ? -28.409 14.704 -3.731 1.00 49.31 98 SER A O 1
ATOM 740 N N . VAL A 1 99 ? -27.603 15.831 -5.495 1.00 51.56 99 VAL A N 1
ATOM 741 C CA . VAL A 1 99 ? -28.795 15.679 -6.335 1.00 51.56 99 VAL A CA 1
ATOM 742 C C . VAL A 1 99 ? -28.894 14.228 -6.815 1.00 51.56 99 VAL A C 1
ATOM 744 O O . VAL A 1 99 ? -28.015 13.743 -7.528 1.00 51.56 99 VAL A O 1
ATOM 747 N N . ARG A 1 100 ? -29.976 13.525 -6.457 1.00 54.03 100 ARG A N 1
ATOM 748 C CA . ARG A 1 100 ? -30.313 12.198 -7.004 1.00 54.03 100 ARG A CA 1
ATOM 749 C C . ARG A 1 100 ? -31.513 12.335 -7.932 1.00 54.03 100 ARG A C 1
ATOM 751 O O . ARG A 1 100 ? -32.588 12.762 -7.527 1.00 54.03 100 ARG A O 1
ATOM 758 N N . ILE A 1 101 ? -31.306 11.984 -9.196 1.00 52.41 101 ILE A N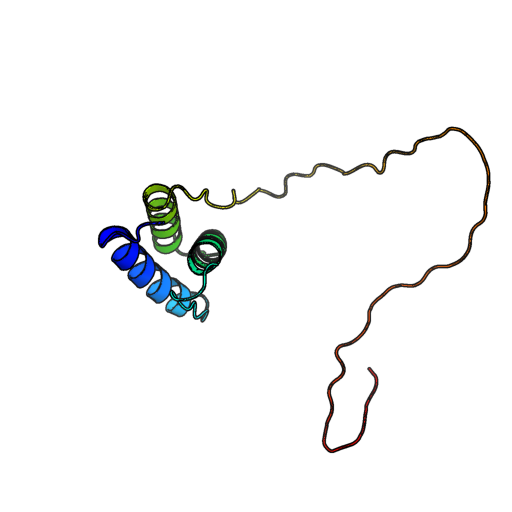 1
ATOM 759 C CA . ILE A 1 101 ? -32.334 11.986 -10.238 1.00 52.41 101 ILE A CA 1
ATOM 760 C C . ILE A 1 101 ? -33.008 10.612 -10.218 1.00 52.41 101 ILE A C 1
ATOM 762 O O . ILE A 1 101 ? -32.326 9.599 -10.371 1.00 52.41 101 ILE A O 1
ATOM 766 N N . TYR A 1 102 ? -34.332 10.556 -10.058 1.00 60.62 102 TYR A N 1
ATOM 767 C CA . TYR A 1 102 ? -35.092 9.323 -10.266 1.00 60.62 102 TYR A CA 1
ATOM 768 C C . TYR A 1 102 ? -36.193 9.579 -11.294 1.00 60.62 102 TYR A C 1
ATOM 770 O O . TYR A 1 102 ? -37.026 10.465 -11.117 1.00 60.62 102 TYR A O 1
ATOM 778 N N . ARG A 1 103 ? -36.168 8.804 -12.388 1.00 55.03 103 ARG A N 1
ATOM 779 C CA . ARG A 1 103 ? -37.226 8.695 -13.413 1.00 55.03 103 ARG A CA 1
ATOM 780 C C . ARG A 1 103 ? -37.861 10.022 -13.875 1.00 55.03 103 ARG A C 1
ATOM 782 O O . ARG A 1 103 ? -39.072 10.112 -14.028 1.00 55.03 103 ARG A O 1
ATOM 789 N N . GLY A 1 104 ? -37.035 11.046 -14.101 1.00 65.38 104 GLY A N 1
ATOM 790 C CA . GLY A 1 104 ? -37.479 12.324 -14.673 1.00 65.38 104 GLY A CA 1
ATOM 791 C C . GLY A 1 104 ? -38.039 13.349 -13.681 1.00 65.38 104 GLY A C 1
ATOM 792 O O . GLY A 1 104 ? -38.517 14.389 -14.121 1.00 65.38 104 GLY A O 1
ATOM 793 N N . GLN A 1 105 ? -37.941 13.121 -12.366 1.00 49.22 105 GLN A N 1
ATOM 794 C CA . GLN A 1 105 ? -38.425 14.062 -11.349 1.00 49.22 105 GLN A CA 1
ATOM 795 C C . GLN A 1 105 ?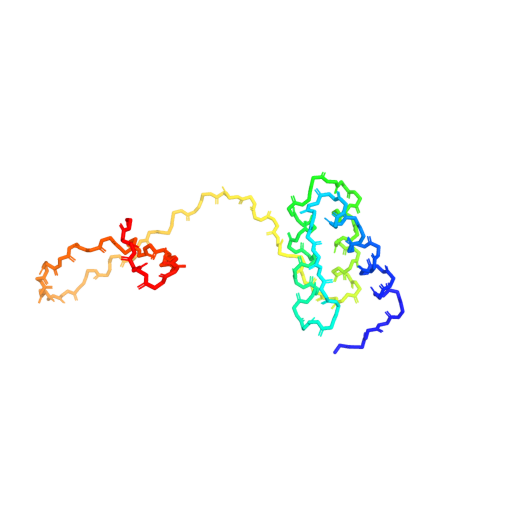 -37.308 14.393 -10.343 1.00 49.22 105 GLN A C 1
ATOM 797 O O . GLN A 1 105 ? -36.675 13.497 -9.782 1.00 49.22 105 GLN A O 1
ATOM 802 N N . LYS A 1 106 ? -37.014 15.688 -10.155 1.00 57.41 106 LYS A N 1
ATOM 803 C CA . LYS A 1 106 ? -35.987 16.174 -9.215 1.00 57.41 106 LYS A CA 1
ATOM 804 C C . LYS A 1 106 ? -36.608 16.314 -7.821 1.00 57.41 106 LYS A C 1
ATOM 806 O O . LYS A 1 106 ? -37.603 17.017 -7.676 1.00 57.41 106 LYS A O 1
ATOM 811 N N . VAL A 1 107 ? -36.031 15.647 -6.822 1.00 56.53 107 VAL A N 1
ATOM 812 C CA . VAL A 1 107 ? -36.418 15.749 -5.403 1.00 56.53 107 VAL A CA 1
ATOM 813 C C . VAL A 1 107 ? -35.292 16.462 -4.655 1.00 56.53 107 VAL A C 1
ATOM 815 O O . VAL A 1 107 ? -34.127 16.105 -4.834 1.00 56.53 107 VAL A O 1
ATOM 818 N N . TYR A 1 108 ? -35.635 17.468 -3.851 1.00 57.00 108 TYR A N 1
ATOM 819 C CA . TYR A 1 108 ? -34.701 18.206 -2.997 1.00 57.00 108 TYR A CA 1
ATOM 820 C C . TYR A 1 108 ? -34.793 17.646 -1.567 1.00 57.00 108 TYR A C 1
ATOM 822 O O . TYR A 1 108 ? -35.905 17.411 -1.094 1.00 57.00 108 TYR A O 1
ATOM 830 N N . ALA A 1 109 ? -33.649 17.392 -0.924 1.00 57.47 109 ALA A N 1
ATOM 831 C CA . ALA A 1 109 ? -33.532 16.971 0.475 1.00 57.47 109 ALA A CA 1
ATOM 832 C C . ALA A 1 109 ? -32.770 18.031 1.270 1.00 57.47 109 ALA A C 1
ATOM 834 O O . ALA A 1 109 ? -31.848 18.633 0.667 1.00 57.47 109 ALA A O 1
#